Protein AF-A0A9W5U236-F1 (afdb_monomer)

Foldseek 3Di:
DDQPPPDDDDDDDDDPRPDDDLVVLVVVLVVLVVVLVVLLVVLVVLVVVLVVVLVVDDDPVNVVVNVVNVVVSVVSVVVSVVSVVVSVVVVVVSVVVVVVVVVVVVVVVVVD

Sequence (112 aa):
MIVASGGGGKGTAGTANIEYDSVKTMEGFSSVQEQVDKFADSTNNIASKFNRIFSELSGKSIDSYQEVANFYIDSAKLAEEYIRILVDIVQQADQEIADAEKKSRNMFDDMG

Radius of gyration: 24.06 Å; Cα contacts (8 Å, |Δi|>4): 40; chains: 1; bounding box: 53×31×67 Å

Organism: NCBI:txid1827502

Structure (mmCIF, N/CA/C/O backbone):
data_AF-A0A9W5U236-F1
#
_entry.id   AF-A0A9W5U236-F1
#
loop_
_atom_site.group_PDB
_atom_site.id
_atom_site.type_symbol
_atom_site.label_atom_id
_atom_site.label_alt_id
_atom_site.label_comp_id
_atom_site.label_asym_id
_atom_site.label_entity_id
_atom_site.label_seq_id
_atom_site.pdbx_PDB_ins_code
_atom_site.Cartn_x
_atom_site.Cartn_y
_atom_site.Cartn_z
_atom_site.occupancy
_atom_site.B_iso_or_equiv
_atom_site.auth_seq_id
_atom_site.auth_comp_id
_atom_site.auth_asym_id
_atom_site.auth_atom_id
_atom_site.pdbx_PDB_model_num
ATOM 1 N N . MET A 1 1 ? 21.290 8.107 -18.900 1.00 40.38 1 MET A N 1
ATOM 2 C CA . MET A 1 1 ? 20.661 9.322 -19.452 1.00 40.38 1 MET A CA 1
ATOM 3 C C . MET A 1 1 ? 19.957 8.916 -20.733 1.00 40.38 1 MET A C 1
ATOM 5 O O . MET A 1 1 ? 20.631 8.711 -21.736 1.00 40.38 1 MET A O 1
ATOM 9 N N . ILE A 1 2 ? 18.649 8.664 -20.671 1.00 38.09 2 ILE A N 1
ATOM 10 C CA . ILE A 1 2 ? 17.866 8.266 -21.846 1.00 38.09 2 ILE A CA 1
ATOM 11 C C . ILE A 1 2 ? 17.272 9.538 -22.448 1.00 38.09 2 ILE A C 1
ATOM 13 O O . ILE A 1 2 ? 16.419 10.180 -21.843 1.00 38.09 2 ILE A O 1
ATOM 17 N N . VAL A 1 3 ? 17.723 9.894 -23.650 1.00 35.59 3 VAL A N 1
ATOM 18 C CA . VAL A 1 3 ? 17.058 10.892 -24.492 1.00 35.59 3 VAL A CA 1
ATOM 19 C C . VAL A 1 3 ? 16.244 10.108 -25.512 1.00 35.59 3 VAL A C 1
ATOM 21 O O . VAL A 1 3 ? 16.778 9.658 -26.522 1.00 35.59 3 VAL A O 1
ATOM 24 N N . ALA A 1 4 ? 14.959 9.893 -25.238 1.00 41.88 4 ALA A N 1
ATOM 25 C CA . ALA A 1 4 ? 14.054 9.315 -26.222 1.00 41.88 4 ALA A CA 1
ATOM 26 C C . ALA A 1 4 ? 13.693 10.396 -27.255 1.00 41.88 4 ALA A C 1
ATOM 28 O O . ALA A 1 4 ? 12.664 11.062 -27.154 1.00 41.88 4 ALA A O 1
ATOM 29 N N . SER A 1 5 ? 14.561 10.615 -28.246 1.00 40.00 5 SER A N 1
ATOM 30 C CA . SER A 1 5 ? 14.219 11.419 -29.417 1.00 40.00 5 SER A CA 1
ATOM 31 C C . SER A 1 5 ? 13.351 10.577 -30.350 1.00 40.00 5 SER A C 1
ATOM 33 O O . SER A 1 5 ? 13.829 9.817 -31.190 1.00 40.00 5 SER A O 1
ATOM 35 N N . GLY A 1 6 ? 12.033 10.698 -30.183 1.00 39.31 6 GLY A N 1
ATOM 36 C CA . GLY A 1 6 ? 11.067 10.183 -31.145 1.00 39.31 6 GLY A CA 1
ATOM 37 C C . GLY A 1 6 ? 11.332 10.801 -32.518 1.00 39.31 6 GLY A C 1
ATOM 38 O O . GLY A 1 6 ? 11.045 11.974 -32.753 1.00 39.31 6 GLY A O 1
ATOM 39 N N . GLY A 1 7 ? 11.925 10.024 -33.420 1.00 42.19 7 GLY A N 1
ATOM 40 C CA . GLY A 1 7 ? 12.112 10.413 -34.809 1.00 42.19 7 GLY A CA 1
ATOM 41 C C . GLY A 1 7 ? 10.762 10.493 -35.515 1.00 42.19 7 GLY A C 1
ATOM 42 O O . GLY A 1 7 ? 10.114 9.474 -35.731 1.00 42.19 7 GLY A O 1
ATOM 43 N N . GLY A 1 8 ? 10.348 11.700 -35.901 1.00 35.78 8 GLY A N 1
ATOM 44 C CA . GLY A 1 8 ? 9.150 11.883 -36.713 1.00 35.78 8 GLY A CA 1
ATOM 45 C C . GLY A 1 8 ? 8.814 13.340 -37.011 1.00 35.78 8 GLY A C 1
ATOM 46 O O . GLY A 1 8 ? 8.043 13.955 -36.289 1.00 35.78 8 GLY A O 1
ATOM 47 N N . GLY A 1 9 ? 9.319 13.852 -38.137 1.00 33.00 9 GLY A N 1
ATOM 48 C CA . GLY A 1 9 ? 8.676 14.948 -38.871 1.00 33.00 9 GLY A CA 1
ATOM 49 C C . GLY A 1 9 ? 9.287 16.339 -38.698 1.00 33.00 9 GLY A C 1
ATOM 50 O O . GLY A 1 9 ? 9.296 16.924 -37.622 1.00 33.00 9 GLY A O 1
ATOM 51 N N . LYS A 1 10 ? 9.741 16.911 -39.820 1.00 44.25 10 LYS A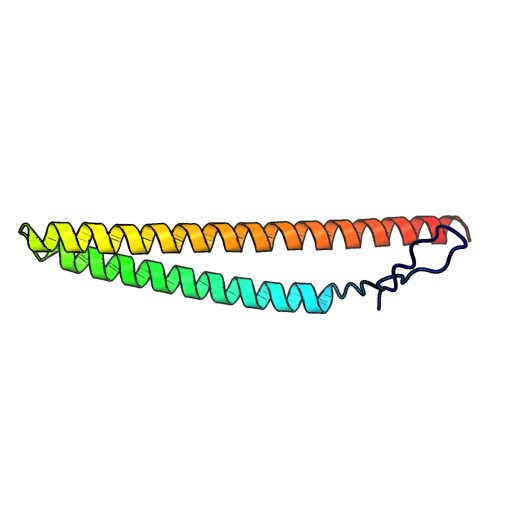 N 1
ATOM 52 C CA . LYS A 1 10 ? 10.025 18.345 -39.965 1.00 44.25 10 LYS A CA 1
ATOM 53 C C . LYS A 1 10 ? 8.784 19.158 -39.573 1.00 44.25 10 LYS A C 1
ATOM 55 O O . LYS A 1 10 ? 7.798 19.142 -40.301 1.00 44.25 10 LYS A O 1
ATOM 60 N N . GLY A 1 11 ? 8.863 19.915 -38.485 1.00 36.25 11 GLY A N 1
ATOM 61 C CA . GLY A 1 11 ? 7.834 20.884 -38.118 1.00 36.25 11 GLY A CA 1
ATOM 62 C C . GLY A 1 11 ? 7.996 21.339 -36.677 1.00 36.25 11 GLY A C 1
ATOM 63 O O . GLY A 1 11 ? 7.904 20.553 -35.750 1.00 36.25 11 GLY A O 1
ATOM 64 N N . THR A 1 12 ? 8.278 22.618 -36.497 1.00 47.75 12 THR A N 1
ATOM 65 C CA . THR A 1 12 ? 8.444 23.307 -35.216 1.00 47.75 12 THR A CA 1
ATOM 66 C C . THR A 1 12 ? 7.229 23.151 -34.289 1.00 47.75 12 THR A C 1
ATOM 68 O O . THR A 1 12 ? 6.205 23.777 -34.545 1.00 47.75 12 THR A O 1
ATOM 71 N N . ALA A 1 13 ? 7.352 22.391 -33.197 1.00 40.19 13 ALA A N 1
ATOM 72 C CA . ALA A 1 13 ? 6.595 22.553 -31.946 1.00 40.19 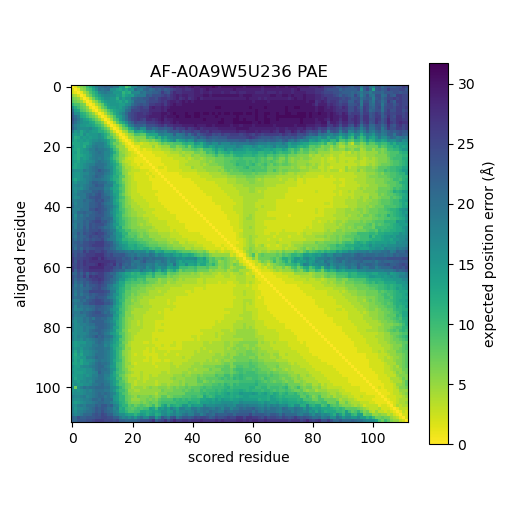13 ALA A CA 1
ATOM 73 C C . ALA A 1 13 ? 7.213 21.644 -30.867 1.00 40.19 13 ALA A C 1
ATOM 75 O O . ALA A 1 13 ? 7.573 20.509 -31.158 1.00 40.19 13 ALA A O 1
ATOM 76 N N . GLY A 1 14 ? 7.390 22.171 -29.653 1.00 42.25 14 GLY A N 1
ATOM 77 C CA . GLY A 1 14 ? 8.244 21.625 -28.593 1.00 42.25 14 GLY A CA 1
ATOM 78 C C . GLY A 1 14 ? 8.148 20.115 -28.359 1.00 42.25 14 GLY A C 1
ATOM 79 O O . GLY A 1 14 ? 7.144 19.609 -27.867 1.00 42.25 14 GLY A O 1
ATOM 80 N N . THR A 1 15 ? 9.247 19.415 -28.627 1.00 42.84 15 THR A N 1
ATOM 81 C CA . THR A 1 15 ? 9.509 18.085 -28.083 1.00 42.84 15 THR A CA 1
ATOM 82 C C . THR A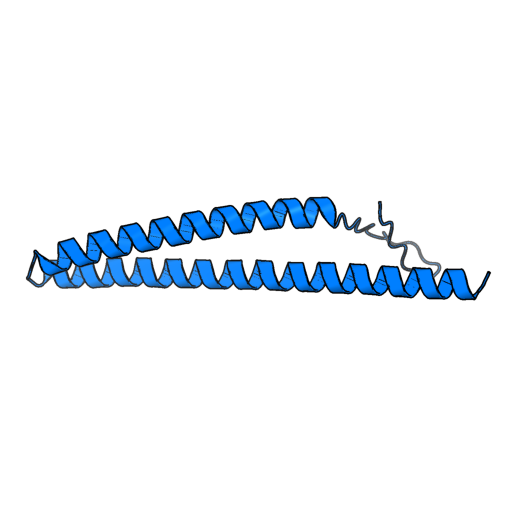 1 15 ? 9.727 18.234 -26.582 1.00 42.84 15 THR A C 1
ATOM 84 O O . THR A 1 15 ? 10.767 18.734 -26.148 1.00 42.84 15 THR A O 1
ATOM 87 N N . ALA A 1 16 ? 8.742 17.840 -25.775 1.00 42.31 16 ALA A N 1
ATOM 88 C CA . ALA A 1 16 ? 8.995 17.570 -24.370 1.00 42.31 16 ALA A CA 1
ATOM 89 C C . ALA A 1 16 ? 9.982 16.397 -24.319 1.00 42.31 16 ALA A C 1
ATOM 91 O O . ALA A 1 16 ? 9.609 15.259 -24.596 1.00 42.31 16 ALA A O 1
ATOM 92 N N . ASN A 1 17 ? 11.253 16.680 -24.035 1.00 47.19 17 ASN A N 1
ATOM 93 C CA . ASN A 1 17 ? 12.213 15.639 -23.693 1.00 47.19 17 ASN A CA 1
ATOM 94 C C . ASN A 1 17 ? 11.774 15.070 -22.341 1.00 47.19 17 ASN A C 1
ATOM 96 O O . ASN A 1 17 ? 12.094 15.631 -21.296 1.00 47.19 17 ASN A O 1
ATOM 100 N N . ILE A 1 18 ? 10.979 14.000 -22.367 1.00 52.91 18 ILE A N 1
ATOM 101 C CA . ILE A 1 18 ? 10.693 13.209 -21.174 1.00 52.91 18 ILE A CA 1
ATOM 102 C C . ILE A 1 18 ? 11.934 12.348 -20.947 1.00 52.91 18 ILE A C 1
ATOM 104 O O . ILE A 1 18 ? 12.138 11.333 -21.610 1.00 52.91 18 ILE A O 1
ATOM 108 N N . GLU A 1 19 ? 12.811 12.821 -20.068 1.00 64.25 19 GLU A N 1
ATOM 109 C CA . GLU A 1 19 ? 13.980 12.071 -19.625 1.00 64.25 19 GLU A CA 1
ATOM 110 C C . GLU A 1 19 ? 13.527 11.062 -18.566 1.00 64.25 19 GLU A C 1
ATOM 112 O O . GLU A 1 19 ? 13.202 11.434 -17.438 1.00 64.25 19 GLU A O 1
ATOM 117 N N . TYR A 1 20 ? 13.452 9.786 -18.949 1.00 71.06 20 TYR A N 1
ATOM 118 C CA . TYR A 1 20 ? 13.165 8.708 -18.009 1.00 71.06 20 TYR A CA 1
ATOM 119 C C . TYR A 1 20 ? 14.454 8.278 -17.306 1.00 71.06 20 TYR A C 1
ATOM 121 O O . TYR A 1 20 ? 15.417 7.843 -17.943 1.00 71.06 20 TYR A O 1
ATOM 129 N N . ASP A 1 21 ? 14.466 8.414 -15.981 1.00 82.19 21 ASP A N 1
ATOM 130 C CA . ASP A 1 21 ? 15.536 7.937 -15.109 1.00 82.19 21 ASP A CA 1
ATOM 131 C C . ASP A 1 21 ? 14.998 6.760 -14.290 1.00 82.19 21 ASP A C 1
ATOM 133 O O . ASP A 1 21 ? 14.398 6.944 -13.227 1.00 82.19 21 ASP A O 1
ATOM 137 N N . SER A 1 22 ? 15.170 5.552 -14.835 1.00 80.44 22 SER A N 1
ATOM 138 C CA . SER A 1 22 ? 14.748 4.286 -14.218 1.00 80.44 22 SER A CA 1
ATOM 139 C C . SER A 1 22 ? 15.272 4.159 -12.785 1.00 80.44 22 SER A C 1
ATOM 141 O O . SER A 1 22 ? 14.499 3.900 -11.868 1.00 80.44 22 SER A O 1
ATOM 143 N N . VAL A 1 23 ? 16.552 4.474 -12.543 1.00 83.94 23 VAL A N 1
ATOM 144 C CA . VAL A 1 23 ? 17.170 4.355 -11.212 1.00 83.94 23 VAL A CA 1
ATOM 145 C C . VAL A 1 23 ? 16.478 5.263 -10.201 1.00 83.94 23 VAL A C 1
ATOM 147 O O . VAL A 1 23 ? 16.016 4.785 -9.168 1.00 83.94 23 VAL A O 1
ATOM 150 N 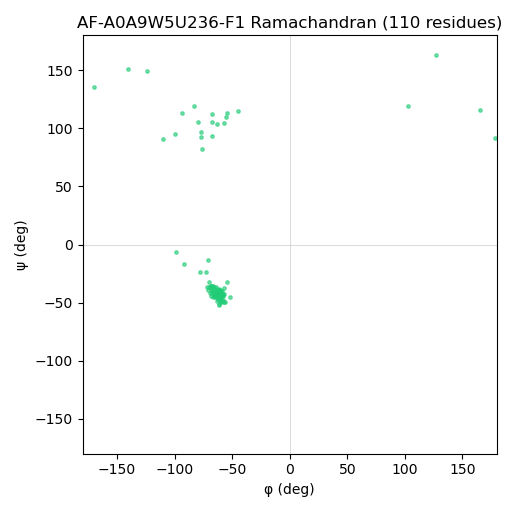N . LYS A 1 24 ? 16.332 6.558 -10.510 1.00 84.81 24 LYS A N 1
ATOM 151 C CA . LYS A 1 24 ? 15.642 7.491 -9.601 1.00 84.81 24 LYS A CA 1
ATOM 152 C C . LYS A 1 24 ? 14.170 7.145 -9.413 1.00 84.81 24 LYS A C 1
ATOM 154 O O . LYS A 1 24 ? 13.633 7.330 -8.323 1.00 84.81 24 LYS A O 1
ATOM 159 N N . THR A 1 25 ? 13.515 6.668 -10.470 1.00 84.44 25 THR A N 1
ATOM 160 C CA . THR A 1 25 ? 12.119 6.228 -10.403 1.00 84.44 25 THR A CA 1
ATOM 161 C C . THR A 1 25 ? 12.003 5.067 -9.420 1.00 84.44 25 THR A C 1
ATOM 163 O O . THR A 1 25 ? 11.240 5.149 -8.463 1.00 84.44 25 THR A O 1
ATOM 166 N N . MET A 1 26 ? 12.832 4.037 -9.576 1.00 87.31 26 MET A N 1
ATOM 167 C CA . MET A 1 26 ? 12.819 2.850 -8.725 1.00 87.31 26 MET A CA 1
ATOM 168 C C . MET A 1 26 ? 13.247 3.132 -7.277 1.00 87.31 26 MET A C 1
ATOM 170 O O . MET A 1 26 ? 12.656 2.575 -6.352 1.00 87.31 26 MET A O 1
ATOM 174 N N . GLU A 1 27 ? 14.193 4.045 -7.045 1.00 89.06 27 GLU A N 1
ATOM 175 C CA . GLU A 1 27 ? 14.526 4.538 -5.699 1.00 89.06 27 GLU A CA 1
ATOM 176 C C . GLU A 1 27 ? 13.327 5.232 -5.034 1.00 89.06 27 GLU A C 1
ATOM 178 O O . GLU A 1 27 ? 12.994 4.943 -3.880 1.00 89.06 27 GLU A O 1
ATOM 183 N N . GLY A 1 28 ? 12.638 6.109 -5.772 1.00 86.31 28 GLY A N 1
ATOM 184 C CA . GLY A 1 28 ? 11.422 6.769 -5.301 1.00 86.31 28 GLY A CA 1
ATOM 185 C C . GLY A 1 28 ? 10.317 5.770 -4.958 1.00 86.31 28 GLY A C 1
ATOM 186 O O . GLY A 1 28 ? 9.694 5.876 -3.901 1.00 86.31 28 GLY A O 1
ATOM 187 N N . PHE A 1 29 ? 10.116 4.758 -5.803 1.00 87.75 29 PHE A N 1
ATOM 188 C CA . PHE A 1 29 ? 9.113 3.716 -5.582 1.00 87.75 29 PHE A CA 1
ATOM 189 C C . PHE A 1 29 ? 9.440 2.797 -4.405 1.00 87.75 29 PHE A C 1
ATOM 191 O O . PHE A 1 29 ? 8.537 2.442 -3.651 1.00 87.75 29 PHE A O 1
ATOM 198 N N . SER A 1 30 ? 10.716 2.489 -4.177 1.00 88.94 30 SER A N 1
ATOM 199 C CA . SER A 1 30 ? 11.155 1.772 -2.975 1.00 88.94 30 SER A CA 1
ATOM 200 C C . SER A 1 30 ? 10.813 2.555 -1.700 1.00 88.94 30 SER A C 1
ATOM 202 O O . SER A 1 30 ? 10.268 2.000 -0.744 1.00 88.94 30 SER A O 1
ATOM 204 N N . SER A 1 31 ? 11.022 3.878 -1.709 1.00 91.44 31 SER A N 1
ATOM 205 C CA . SER A 1 31 ? 10.626 4.742 -0.590 1.00 91.44 31 SER A CA 1
ATOM 206 C C . SER A 1 31 ? 9.108 4.777 -0.373 1.00 91.44 31 SER A C 1
ATOM 208 O O . SER A 1 31 ? 8.647 4.769 0.770 1.00 91.44 31 SER A O 1
ATOM 210 N N . VAL A 1 32 ? 8.317 4.798 -1.452 1.00 90.44 32 VAL A N 1
ATOM 211 C CA . VAL A 1 32 ? 6.850 4.712 -1.370 1.00 90.44 32 VAL A CA 1
ATOM 212 C C . VAL A 1 32 ? 6.427 3.379 -0.759 1.00 90.44 32 VAL A C 1
ATOM 214 O O . VAL A 1 32 ? 5.603 3.374 0.151 1.00 90.44 32 VAL A O 1
ATOM 217 N N . GLN A 1 33 ? 7.019 2.269 -1.196 1.00 91.00 33 GLN A N 1
ATOM 218 C CA . GLN A 1 33 ? 6.716 0.941 -0.670 1.00 91.00 33 GLN A CA 1
ATOM 219 C C . GLN A 1 33 ? 7.001 0.848 0.835 1.00 91.00 33 GLN A C 1
ATOM 221 O O . GLN A 1 33 ? 6.136 0.419 1.596 1.00 91.00 33 GLN A O 1
ATOM 226 N N . GLU A 1 34 ? 8.148 1.360 1.292 1.00 93.75 34 GLU A N 1
ATOM 227 C CA . GLU A 1 34 ? 8.476 1.416 2.722 1.00 93.75 34 GLU A CA 1
ATOM 228 C C . GLU A 1 34 ? 7.446 2.237 3.523 1.00 93.75 34 GLU A C 1
ATOM 230 O O . GLU A 1 34 ? 7.068 1.873 4.640 1.00 93.75 34 GLU A O 1
ATOM 235 N N . GLN A 1 35 ? 6.975 3.359 2.971 1.00 93.50 35 GLN A N 1
ATOM 236 C CA . GLN A 1 35 ? 5.958 4.185 3.624 1.00 93.50 35 GLN A CA 1
ATOM 237 C C . GLN A 1 35 ? 4.584 3.509 3.660 1.00 93.50 35 GLN A C 1
ATOM 239 O O . GLN A 1 35 ? 3.882 3.635 4.664 1.00 93.50 35 GLN A O 1
ATOM 244 N N . VAL A 1 36 ? 4.214 2.774 2.609 1.00 93.31 36 VAL A N 1
ATOM 245 C CA . VAL A 1 36 ? 2.975 1.985 2.562 1.00 93.31 36 VAL A CA 1
ATOM 246 C C . VAL A 1 36 ? 3.001 0.877 3.602 1.00 93.31 36 VAL A C 1
ATOM 248 O O . VAL A 1 36 ? 2.022 0.712 4.324 1.00 93.31 36 VAL A O 1
ATOM 251 N N . ASP A 1 37 ? 4.121 0.171 3.746 1.00 93.88 37 ASP A N 1
ATOM 252 C CA . ASP A 1 37 ? 4.242 -0.894 4.742 1.00 93.88 37 ASP A CA 1
ATOM 253 C C . ASP A 1 37 ? 4.141 -0.330 6.172 1.00 93.88 37 ASP A C 1
ATOM 255 O O . ASP A 1 37 ? 3.374 -0.836 6.992 1.00 93.88 37 ASP A O 1
ATOM 259 N N . LYS A 1 38 ? 4.791 0.810 6.456 1.00 95.50 38 LYS A N 1
ATOM 260 C CA . LYS A 1 38 ? 4.626 1.523 7.741 1.00 95.50 38 LYS A CA 1
ATOM 261 C C . LYS A 1 38 ? 3.185 1.977 7.982 1.00 95.50 38 LYS A C 1
ATOM 263 O O . LYS A 1 38 ? 2.699 1.948 9.116 1.00 95.50 38 LYS A O 1
ATOM 268 N N . PHE A 1 39 ? 2.503 2.438 6.938 1.00 93.19 39 PHE A N 1
ATOM 269 C CA . PHE A 1 39 ? 1.109 2.858 7.013 1.00 93.19 39 PHE A CA 1
ATOM 270 C C . PHE A 1 39 ? 0.168 1.673 7.289 1.00 93.19 39 PHE A C 1
ATOM 272 O O . PHE A 1 39 ? -0.721 1.785 8.140 1.00 93.19 39 PHE A O 1
ATOM 279 N N . ALA A 1 40 ? 0.403 0.528 6.647 1.00 94.25 40 ALA A N 1
ATOM 280 C CA . ALA A 1 40 ? -0.327 -0.715 6.878 1.00 94.25 40 ALA A CA 1
ATOM 281 C C . ALA A 1 40 ? -0.149 -1.202 8.326 1.00 94.25 40 ALA A C 1
ATOM 283 O O . ALA A 1 40 ? -1.131 -1.469 9.026 1.00 94.25 40 ALA A O 1
ATOM 284 N N . ASP A 1 41 ? 1.088 -1.215 8.830 1.00 96.69 41 ASP A N 1
ATOM 285 C CA . ASP A 1 41 ? 1.399 -1.576 10.218 1.00 96.69 41 ASP A CA 1
ATOM 286 C C . ASP A 1 41 ? 0.700 -0.656 11.227 1.00 96.69 41 ASP A C 1
ATOM 288 O O . ASP A 1 41 ? 0.118 -1.114 12.217 1.00 96.69 41 ASP A O 1
ATOM 292 N N . SER A 1 42 ? 0.710 0.654 10.963 1.00 95.25 42 SER A N 1
ATOM 293 C CA . SER A 1 42 ? 0.005 1.642 11.782 1.00 95.25 42 SER A CA 1
ATOM 294 C C . SER A 1 42 ? -1.504 1.377 11.807 1.00 95.25 42 SER A C 1
ATOM 296 O O . SER A 1 42 ? -2.113 1.332 12.880 1.00 95.25 42 SER A O 1
ATOM 298 N N . THR A 1 43 ? -2.102 1.116 10.642 1.00 93.38 43 THR A N 1
ATOM 299 C CA . THR A 1 43 ? -3.532 0.803 10.501 1.00 93.38 43 THR A CA 1
ATOM 300 C C . THR A 1 43 ? -3.900 -0.475 11.258 1.00 93.38 43 THR A C 1
ATOM 302 O O . THR A 1 43 ? -4.881 -0.492 12.005 1.00 93.38 43 THR A O 1
ATOM 305 N N . ASN A 1 44 ? -3.077 -1.522 11.161 1.00 93.69 44 ASN A N 1
ATOM 306 C CA . ASN A 1 44 ? -3.270 -2.781 11.885 1.00 93.69 44 ASN A CA 1
ATOM 307 C C . ASN A 1 44 ? -3.164 -2.608 13.409 1.00 93.69 44 ASN A C 1
ATOM 309 O O . ASN A 1 44 ? -3.938 -3.203 14.170 1.00 93.69 44 ASN A O 1
ATOM 313 N N . ASN A 1 45 ? -2.244 -1.762 13.877 1.00 95.44 45 ASN A N 1
ATOM 314 C CA . ASN A 1 45 ? -2.112 -1.425 15.295 1.00 95.44 45 ASN A CA 1
ATOM 315 C C . ASN A 1 45 ? -3.347 -0.662 15.806 1.00 95.44 45 ASN A C 1
ATOM 317 O O . ASN A 1 45 ? -3.897 -0.994 16.859 1.00 95.44 45 ASN A O 1
ATOM 321 N N . ILE A 1 46 ? -3.829 0.320 15.038 1.00 91.62 46 ILE A N 1
ATOM 322 C CA . ILE A 1 46 ? -5.058 1.064 15.345 1.00 91.62 46 ILE A CA 1
ATOM 323 C C . ILE A 1 46 ? -6.259 0.113 15.417 1.00 91.62 46 ILE A C 1
ATOM 325 O O . ILE A 1 46 ? -6.984 0.128 16.413 1.00 91.62 46 ILE A O 1
ATOM 329 N N . ALA A 1 47 ? -6.426 -0.765 14.425 1.00 92.56 47 ALA A N 1
ATOM 330 C CA . ALA A 1 47 ? -7.496 -1.759 14.402 1.00 92.56 47 ALA A CA 1
ATOM 331 C C . ALA A 1 47 ? -7.458 -2.678 15.631 1.00 92.56 47 ALA A C 1
ATOM 333 O O . ALA A 1 47 ? -8.478 -2.901 16.282 1.00 92.56 47 ALA A O 1
ATOM 334 N N . SER A 1 48 ? -6.269 -3.153 16.008 1.00 93.06 48 SER A N 1
ATOM 335 C CA . SER A 1 48 ? -6.085 -4.011 17.185 1.00 93.06 48 SER A CA 1
ATOM 336 C C . SER A 1 48 ? -6.487 -3.311 18.487 1.00 93.06 48 SER A C 1
ATOM 338 O O . SER A 1 48 ? -7.126 -3.916 19.349 1.00 93.06 48 SER A O 1
ATOM 340 N N . LYS A 1 49 ? -6.155 -2.022 18.632 1.00 91.56 49 LYS A N 1
ATOM 341 C CA . LYS A 1 49 ? -6.548 -1.215 19.797 1.00 91.56 49 LYS A CA 1
ATOM 342 C C . LYS A 1 49 ? -8.055 -0.999 19.857 1.00 91.56 49 LYS A C 1
ATOM 344 O O . LYS A 1 49 ? -8.641 -1.172 20.922 1.00 91.56 49 LYS A O 1
ATOM 349 N N . PHE A 1 50 ? -8.682 -0.665 18.732 1.00 89.69 50 PHE A N 1
ATOM 350 C CA . PHE A 1 50 ? -10.131 -0.491 18.669 1.00 89.69 50 PHE A CA 1
ATOM 351 C C . PHE A 1 50 ? -10.879 -1.789 18.967 1.00 89.69 50 PHE A C 1
ATOM 353 O O . PHE A 1 50 ? -11.776 -1.779 19.802 1.00 89.69 50 PHE A O 1
ATOM 360 N N . ASN A 1 51 ? -10.446 -2.919 18.405 1.00 87.50 51 ASN A N 1
ATOM 361 C CA . ASN A 1 51 ? -11.032 -4.229 18.703 1.00 87.50 51 ASN A CA 1
ATOM 362 C C . ASN A 1 51 ? -10.994 -4.563 20.199 1.00 87.50 51 ASN A C 1
ATOM 364 O O . ASN A 1 51 ? -11.948 -5.126 20.730 1.00 87.50 51 ASN A O 1
ATOM 368 N N . ARG A 1 52 ? -9.914 -4.186 20.893 1.00 88.38 52 ARG A N 1
ATOM 369 C CA . ARG A 1 52 ? -9.822 -4.336 22.348 1.00 88.38 52 ARG A CA 1
ATOM 370 C C . ARG A 1 52 ? -10.773 -3.399 23.096 1.00 88.38 52 ARG A C 1
ATOM 372 O O . ARG A 1 52 ? -11.434 -3.825 24.030 1.00 88.38 52 ARG A O 1
ATOM 379 N N . ILE A 1 53 ? -10.860 -2.134 22.693 1.00 86.75 53 ILE A N 1
ATOM 380 C CA . ILE A 1 53 ? -11.780 -1.169 23.317 1.00 86.75 53 ILE A CA 1
ATOM 381 C C . ILE A 1 53 ? -13.235 -1.634 23.158 1.00 86.75 53 ILE A C 1
ATOM 383 O O . ILE A 1 53 ? -14.008 -1.580 24.112 1.00 86.75 53 ILE A O 1
ATOM 387 N N . PHE A 1 54 ? -13.603 -2.128 21.975 1.00 85.50 54 PHE A N 1
ATOM 388 C CA . PHE A 1 54 ? -14.959 -2.601 21.691 1.00 85.50 54 PHE A CA 1
ATOM 389 C C . PHE A 1 54 ? -15.292 -3.935 22.361 1.00 85.50 54 PHE A C 1
ATOM 391 O O . PHE A 1 54 ? -16.461 -4.197 22.614 1.00 85.50 54 PHE A O 1
ATOM 398 N N . SER A 1 55 ? -14.301 -4.766 22.700 1.00 84.75 55 SER A N 1
ATOM 399 C CA . SER A 1 55 ? -14.554 -5.979 23.487 1.00 84.75 55 SER A CA 1
ATOM 400 C C . SER A 1 55 ? -14.749 -5.699 24.982 1.00 84.75 55 SER A C 1
ATOM 402 O O . SER A 1 55 ? -15.386 -6.494 25.672 1.00 84.75 55 SER A O 1
ATOM 404 N N . GLU A 1 56 ? -14.224 -4.578 25.485 1.00 83.75 56 GLU A N 1
ATOM 405 C CA . GLU A 1 56 ? -14.297 -4.182 26.898 1.00 83.75 56 GLU A CA 1
ATOM 406 C C . GLU A 1 56 ? -15.519 -3.291 27.220 1.00 83.75 56 GLU A C 1
ATOM 408 O O . GLU A 1 56 ? -15.891 -3.159 28.388 1.00 83.75 56 GLU A O 1
ATOM 413 N N . LEU A 1 57 ? -16.169 -2.690 26.216 1.00 80.25 57 LEU A N 1
ATOM 414 C CA . LEU A 1 57 ? -17.256 -1.718 26.394 1.00 80.25 57 LEU A CA 1
ATOM 415 C C . LEU A 1 57 ? -18.541 -2.146 25.666 1.00 80.25 57 LEU A C 1
ATOM 417 O O . LEU A 1 57 ? -18.495 -2.782 24.622 1.00 80.25 57 LEU A O 1
ATOM 421 N N . SER A 1 58 ? -19.712 -1.772 26.196 1.00 73.06 58 SER A N 1
ATOM 422 C CA . SER A 1 58 ? -21.013 -2.039 25.555 1.00 73.06 58 SER A CA 1
ATOM 423 C C . SER A 1 58 ? -21.983 -0.858 25.686 1.00 73.06 58 SER A C 1
ATOM 425 O O . SER A 1 58 ? -21.909 -0.082 26.640 1.00 73.06 58 SER A O 1
ATOM 427 N N . GLY A 1 59 ? -22.895 -0.715 24.716 1.00 73.00 59 GLY A N 1
ATOM 428 C CA . GLY A 1 59 ? -23.955 0.302 24.690 1.00 73.00 59 GLY A CA 1
ATOM 429 C C . GLY A 1 59 ? -23.986 1.129 23.397 1.00 73.00 59 GLY A C 1
ATOM 430 O O . GLY A 1 59 ? -23.002 1.196 22.673 1.00 73.00 59 GLY A O 1
ATOM 431 N N . LYS A 1 60 ? -25.102 1.825 23.131 1.00 67.94 60 LYS A N 1
ATOM 432 C CA . LYS A 1 60 ? -25.352 2.538 21.854 1.00 67.94 60 LYS A CA 1
ATOM 433 C C . LYS A 1 60 ? -24.271 3.545 21.438 1.00 67.94 60 LYS A C 1
ATOM 435 O O . LYS A 1 60 ? -24.065 3.768 20.251 1.00 67.94 60 LYS A O 1
ATOM 440 N N . SER A 1 61 ? -23.603 4.190 22.395 1.00 72.62 61 SER A N 1
ATOM 441 C CA . SER A 1 61 ? -22.495 5.103 22.084 1.00 72.62 61 SER A CA 1
ATOM 442 C C . SER A 1 61 ? -21.280 4.351 21.538 1.00 72.62 61 SER A C 1
ATOM 444 O O . SER A 1 61 ? -20.619 4.858 20.641 1.00 72.62 61 SER A O 1
ATOM 446 N N . ILE A 1 62 ? -21.019 3.137 22.032 1.00 85.38 62 ILE A N 1
ATOM 447 C CA . ILE A 1 62 ? -19.931 2.273 21.558 1.00 85.38 62 ILE A CA 1
ATOM 448 C C . ILE A 1 62 ? -20.194 1.802 20.128 1.00 85.38 62 ILE A C 1
ATOM 450 O O . ILE A 1 62 ? -19.269 1.840 19.323 1.00 85.38 62 ILE A O 1
ATOM 454 N N . ASP A 1 63 ? -21.445 1.484 19.781 1.00 83.38 63 ASP A N 1
ATOM 455 C CA . ASP A 1 63 ? -21.814 1.066 18.420 1.00 83.38 63 ASP A CA 1
ATOM 456 C C . ASP A 1 63 ? -21.453 2.138 17.373 1.00 83.38 63 ASP A C 1
ATOM 458 O O . ASP A 1 63 ? -20.867 1.834 16.336 1.00 83.38 63 ASP A O 1
ATOM 462 N N . SER A 1 64 ? -21.730 3.415 17.668 1.00 84.06 64 SER A N 1
ATOM 463 C CA . SER A 1 64 ? -21.391 4.526 16.767 1.00 84.06 64 SER A CA 1
ATOM 464 C C . SER A 1 64 ? -19.878 4.758 16.660 1.00 84.06 64 SER A C 1
ATOM 466 O O . SER A 1 64 ? -19.375 5.033 15.570 1.00 84.06 64 SER A O 1
ATOM 468 N N . TYR A 1 65 ? -19.121 4.599 17.753 1.00 86.81 65 TYR A N 1
ATOM 469 C CA . TYR A 1 65 ? -17.656 4.649 17.688 1.00 86.81 65 TYR A CA 1
ATOM 470 C C . TYR A 1 65 ? -17.074 3.485 16.883 1.00 86.81 65 TYR A C 1
ATOM 472 O O . TYR A 1 65 ? -16.100 3.678 16.156 1.00 86.81 65 TYR A O 1
ATOM 480 N N . GLN A 1 66 ? -17.673 2.299 16.987 1.00 89.06 66 GLN A N 1
ATOM 481 C CA . GLN A 1 66 ? -17.273 1.125 16.223 1.00 89.06 66 GLN A CA 1
ATOM 482 C C . GLN A 1 66 ? -17.509 1.311 14.728 1.00 89.06 66 GLN A C 1
ATOM 484 O O . GLN A 1 66 ? -16.627 0.989 13.935 1.00 89.06 66 GLN A O 1
ATOM 489 N N . GLU A 1 67 ? -18.640 1.893 14.336 1.00 90.56 67 GLU A N 1
ATOM 490 C CA . GLU A 1 67 ? -18.913 2.225 12.937 1.00 90.56 67 GLU A CA 1
ATOM 491 C C . GLU A 1 67 ? -17.867 3.194 12.366 1.00 90.56 67 GLU A C 1
ATOM 493 O O . GLU A 1 67 ? -17.279 2.924 11.319 1.00 90.56 67 GLU A O 1
ATOM 498 N N . VAL A 1 68 ? -17.560 4.279 13.087 1.00 91.31 68 VAL A N 1
ATOM 499 C CA . VAL A 1 68 ? -16.552 5.264 12.657 1.00 91.31 68 VAL A CA 1
ATOM 500 C C . VAL A 1 68 ? -15.151 4.649 12.589 1.00 91.31 68 VAL A C 1
ATOM 502 O O . VAL A 1 68 ? -14.409 4.908 11.639 1.00 91.31 68 VAL A O 1
ATOM 505 N N . ALA A 1 69 ? -14.776 3.826 13.571 1.00 91.62 69 ALA A N 1
ATOM 506 C CA . ALA A 1 69 ? -13.477 3.160 13.585 1.00 91.62 69 ALA A CA 1
ATOM 507 C C . ALA A 1 69 ? -13.336 2.165 12.425 1.00 91.62 69 ALA A C 1
ATOM 509 O O . ALA A 1 69 ? -12.310 2.170 11.746 1.00 91.62 69 ALA A O 1
ATOM 510 N N . ASN A 1 70 ? -14.370 1.364 12.157 1.00 92.75 70 ASN A N 1
ATOM 511 C CA . ASN A 1 70 ? -14.382 0.435 11.029 1.00 92.75 70 ASN A CA 1
ATOM 512 C C . ASN A 1 70 ? -14.292 1.182 9.698 1.00 92.75 70 ASN A C 1
ATOM 514 O O . ASN A 1 70 ? -13.448 0.845 8.876 1.00 92.75 70 ASN A O 1
ATOM 518 N N . PHE A 1 71 ? -15.065 2.258 9.525 1.00 95.50 71 PHE A N 1
ATOM 519 C CA . PHE A 1 71 ? -14.992 3.093 8.327 1.00 95.50 71 PHE A CA 1
ATOM 520 C C . PHE A 1 71 ? -13.582 3.656 8.090 1.00 95.50 71 PHE A C 1
ATOM 522 O O . PHE A 1 71 ? -13.088 3.643 6.960 1.00 95.50 71 PHE A O 1
ATOM 529 N N . TYR A 1 72 ? -12.912 4.125 9.148 1.00 93.12 72 TYR A N 1
ATOM 530 C CA . TYR A 1 72 ? -11.528 4.593 9.061 1.00 93.12 72 TYR A CA 1
ATOM 531 C C . TYR A 1 72 ? -10.567 3.472 8.641 1.00 93.12 72 TYR A C 1
ATOM 533 O O . TYR A 1 72 ? -9.755 3.675 7.740 1.00 93.12 72 TYR A O 1
ATOM 541 N N . ILE A 1 73 ? -10.668 2.292 9.262 1.00 95.00 73 ILE A N 1
ATOM 542 C CA . ILE A 1 73 ? -9.809 1.136 8.963 1.00 95.00 73 ILE A CA 1
ATOM 543 C C . ILE A 1 73 ? -10.012 0.669 7.519 1.00 95.00 73 ILE A C 1
ATOM 545 O O . ILE A 1 73 ? -9.034 0.425 6.814 1.00 95.00 73 ILE A O 1
ATOM 549 N N . ASP A 1 74 ? -11.258 0.576 7.064 1.00 96.38 74 ASP A N 1
ATOM 550 C CA . ASP A 1 74 ? -11.586 0.138 5.708 1.00 96.38 74 ASP A CA 1
ATOM 551 C C . ASP A 1 74 ? -11.107 1.156 4.666 1.00 96.38 74 ASP A C 1
ATOM 553 O O . ASP A 1 74 ? -10.508 0.781 3.659 1.00 96.38 74 ASP A O 1
ATOM 557 N N . SER A 1 75 ? -11.273 2.453 4.942 1.00 96.62 75 SER A N 1
ATOM 558 C CA . SER A 1 75 ? -10.753 3.523 4.079 1.00 96.62 75 SER A CA 1
ATOM 559 C C . SER A 1 75 ? -9.224 3.515 4.007 1.00 96.62 75 SER A C 1
ATOM 561 O O . SER A 1 75 ? -8.653 3.732 2.939 1.00 96.62 75 SER A O 1
ATOM 563 N N . ALA A 1 76 ? -8.550 3.247 5.129 1.00 94.88 76 ALA A N 1
ATOM 564 C CA . ALA A 1 76 ? -7.097 3.126 5.171 1.00 94.88 76 ALA A CA 1
ATOM 565 C C . ALA A 1 76 ? -6.611 1.921 4.349 1.00 94.88 76 ALA A C 1
ATOM 567 O O . ALA A 1 76 ? -5.705 2.070 3.534 1.00 94.88 76 ALA A O 1
ATOM 568 N N . LYS A 1 77 ? -7.255 0.757 4.479 1.00 94.56 77 LYS A N 1
ATOM 569 C CA . LYS A 1 77 ? -6.940 -0.427 3.661 1.00 94.56 77 LYS A CA 1
ATOM 570 C C . LYS A 1 77 ? -7.158 -0.186 2.169 1.00 94.56 77 LYS A C 1
ATOM 572 O O . LYS A 1 77 ? -6.341 -0.607 1.359 1.00 94.56 77 LYS A O 1
ATOM 577 N N . LEU A 1 78 ? -8.221 0.529 1.803 1.00 96.31 78 LEU A N 1
ATOM 578 C CA . LEU A 1 78 ? -8.470 0.892 0.410 1.00 96.31 78 LEU A CA 1
ATOM 579 C C . LEU A 1 78 ? -7.366 1.810 -0.141 1.00 96.31 78 LEU A C 1
ATOM 581 O O . LEU A 1 78 ? -6.904 1.627 -1.265 1.00 96.31 78 LEU A O 1
ATOM 585 N N . ALA A 1 79 ? -6.909 2.783 0.652 1.00 94.06 79 ALA A N 1
ATOM 586 C CA . ALA A 1 79 ? -5.778 3.626 0.273 1.00 94.06 79 ALA A CA 1
ATOM 587 C C . ALA A 1 79 ? -4.485 2.808 0.108 1.00 94.06 79 ALA A C 1
ATOM 589 O O . ALA A 1 79 ? -3.757 3.019 -0.860 1.00 94.06 79 ALA A O 1
ATOM 590 N N . GLU A 1 80 ? -4.221 1.857 1.010 1.00 94.50 80 GLU A N 1
ATOM 591 C CA . GLU A 1 80 ? -3.095 0.924 0.894 1.00 94.50 80 GLU A CA 1
ATOM 592 C C . GLU A 1 80 ? -3.144 0.153 -0.435 1.00 94.50 80 GLU A C 1
ATOM 594 O O . GLU A 1 80 ? -2.156 0.133 -1.169 1.00 94.50 80 GLU A O 1
ATOM 599 N N . GLU A 1 81 ? -4.299 -0.423 -0.778 1.00 94.81 81 GLU A N 1
ATOM 600 C CA . GLU A 1 81 ? -4.504 -1.185 -2.014 1.00 94.81 81 GLU A CA 1
ATOM 601 C C . GLU A 1 81 ? -4.200 -0.346 -3.263 1.00 94.81 81 GLU A C 1
ATOM 603 O O . GLU A 1 81 ? -3.434 -0.775 -4.126 1.00 94.81 81 GLU A O 1
ATOM 608 N N . TYR A 1 82 ? -4.721 0.883 -3.338 1.00 94.56 82 TYR A N 1
ATOM 609 C CA . TYR A 1 82 ? -4.452 1.769 -4.473 1.00 94.56 82 TYR A CA 1
ATOM 610 C C . TYR A 1 82 ? -2.972 2.115 -4.627 1.00 94.56 82 TYR A C 1
ATOM 612 O O . TYR A 1 82 ? -2.478 2.191 -5.755 1.00 94.56 82 TYR A O 1
ATOM 620 N N . ILE A 1 83 ? -2.251 2.324 -3.522 1.00 92.50 83 ILE A N 1
ATOM 621 C CA . ILE A 1 83 ? -0.822 2.633 -3.606 1.00 92.50 83 ILE A CA 1
ATOM 622 C C . ILE A 1 83 ? -0.037 1.389 -4.035 1.00 92.50 83 ILE A C 1
ATOM 624 O O . ILE A 1 83 ? 0.863 1.511 -4.863 1.00 92.50 83 ILE A O 1
ATOM 628 N N . ARG A 1 84 ? -0.396 0.191 -3.552 1.00 91.75 84 ARG A N 1
ATOM 629 C CA . ARG A 1 84 ? 0.229 -1.062 -4.011 1.00 91.75 84 ARG A CA 1
ATOM 630 C C . ARG A 1 84 ? 0.023 -1.277 -5.514 1.00 91.75 84 ARG A C 1
ATOM 632 O O . ARG A 1 84 ? 0.992 -1.533 -6.218 1.00 91.75 84 ARG A O 1
ATOM 639 N N . ILE A 1 85 ? -1.189 -1.046 -6.022 1.00 94.62 85 ILE A N 1
ATOM 640 C CA . ILE A 1 85 ? -1.478 -1.105 -7.466 1.00 94.62 85 ILE A CA 1
ATOM 641 C C . ILE A 1 85 ? -0.602 -0.118 -8.250 1.00 94.62 85 ILE A C 1
ATOM 643 O O . ILE A 1 85 ? -0.075 -0.459 -9.307 1.00 94.62 85 ILE A O 1
ATOM 647 N N . LEU A 1 86 ? -0.424 1.107 -7.747 1.00 90.38 86 LEU A N 1
ATOM 648 C CA . LEU A 1 86 ? 0.439 2.096 -8.393 1.00 90.38 86 LEU A CA 1
ATOM 649 C C . LEU A 1 86 ? 1.903 1.629 -8.451 1.00 90.38 86 LEU A C 1
ATOM 651 O O . LEU A 1 86 ? 2.548 1.798 -9.485 1.00 90.38 86 LEU A O 1
ATOM 655 N N . VAL A 1 87 ? 2.417 1.050 -7.361 1.00 89.75 87 VAL A N 1
ATOM 656 C CA . VAL A 1 87 ? 3.774 0.480 -7.310 1.00 89.75 87 VAL A CA 1
ATOM 657 C C . VAL A 1 87 ? 3.929 -0.623 -8.359 1.00 89.75 87 VAL A C 1
ATOM 659 O O . VAL A 1 87 ? 4.884 -0.584 -9.136 1.00 89.75 87 VAL A O 1
ATOM 662 N N . ASP A 1 88 ? 2.965 -1.540 -8.444 1.00 91.06 88 ASP A N 1
ATOM 663 C CA . ASP A 1 88 ? 2.987 -2.647 -9.404 1.00 91.06 88 ASP A CA 1
ATOM 664 C C . ASP A 1 88 ? 2.981 -2.151 -10.858 1.00 91.06 88 ASP A C 1
A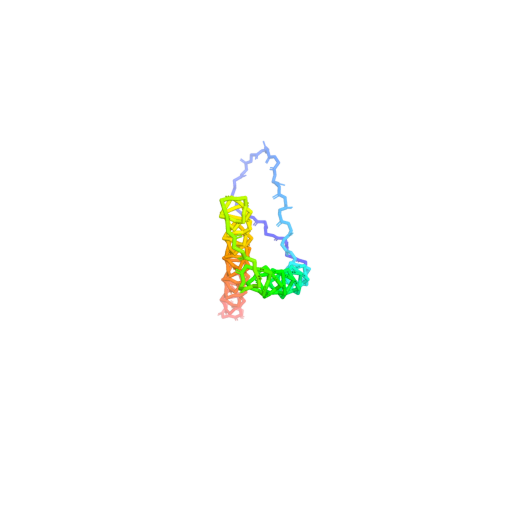TOM 666 O O . ASP A 1 88 ? 3.746 -2.643 -11.690 1.00 91.06 88 ASP A O 1
ATOM 670 N N . ILE A 1 89 ? 2.156 -1.145 -11.174 1.00 91.56 89 ILE A N 1
ATOM 671 C CA . ILE A 1 89 ? 2.084 -0.556 -12.522 1.00 91.56 89 ILE A CA 1
ATOM 672 C C . ILE A 1 89 ? 3.428 0.055 -12.922 1.00 91.56 89 ILE A C 1
ATOM 674 O O . ILE A 1 89 ? 3.868 -0.120 -14.060 1.00 91.56 89 ILE A O 1
ATOM 678 N N . VAL A 1 90 ? 4.100 0.766 -12.013 1.00 88.81 90 VAL A N 1
ATOM 679 C CA . VAL A 1 90 ? 5.387 1.386 -12.350 1.00 88.81 90 VAL A CA 1
ATOM 680 C C . VAL A 1 90 ? 6.501 0.358 -12.485 1.00 88.81 90 VAL A C 1
ATOM 682 O O . VAL A 1 90 ? 7.317 0.488 -13.394 1.00 88.81 90 VAL A O 1
ATOM 685 N N . GLN A 1 91 ? 6.506 -0.691 -11.664 1.00 89.25 91 GLN A N 1
ATOM 686 C CA . GLN A 1 91 ? 7.445 -1.802 -11.828 1.00 89.25 91 GLN A CA 1
ATOM 687 C C . GLN A 1 91 ? 7.283 -2.4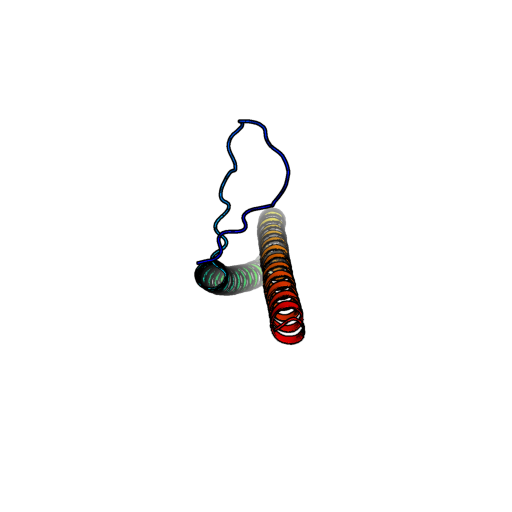92 -13.187 1.00 89.25 91 GLN A C 1
ATOM 689 O O . GLN A 1 91 ? 8.274 -2.792 -13.851 1.00 89.25 91 GLN A O 1
ATOM 694 N N . GLN A 1 92 ? 6.042 -2.706 -13.632 1.00 91.50 92 GLN A N 1
ATOM 695 C CA . GLN A 1 92 ? 5.771 -3.269 -14.957 1.00 91.50 92 GLN A CA 1
ATOM 696 C C . GLN A 1 92 ? 6.253 -2.339 -16.075 1.00 91.50 92 GLN A C 1
ATOM 698 O O . GLN A 1 92 ? 6.915 -2.798 -17.003 1.00 91.50 92 GLN A O 1
ATOM 703 N N . ALA A 1 93 ? 5.981 -1.037 -15.969 1.00 87.38 93 ALA A N 1
ATOM 704 C CA . ALA A 1 93 ? 6.430 -0.062 -16.958 1.00 87.38 93 ALA A CA 1
ATOM 705 C C . ALA A 1 93 ? 7.966 0.014 -17.055 1.00 87.38 93 ALA A C 1
ATOM 707 O O . ALA A 1 93 ? 8.504 0.045 -18.161 1.00 87.38 93 ALA A O 1
ATOM 708 N N . ASP A 1 94 ? 8.676 0.011 -15.922 1.00 87.38 94 ASP A N 1
ATOM 709 C CA . ASP A 1 94 ? 10.146 -0.004 -15.890 1.00 87.38 94 ASP A CA 1
ATOM 710 C C . ASP A 1 94 ? 10.706 -1.262 -16.574 1.00 87.38 94 ASP A C 1
ATOM 712 O O . ASP A 1 94 ? 11.598 -1.173 -17.421 1.00 87.38 94 ASP A O 1
ATOM 716 N N . GLN A 1 95 ? 10.109 -2.425 -16.294 1.00 88.00 95 GLN A N 1
ATOM 717 C CA . GLN A 1 95 ? 10.494 -3.691 -16.915 1.00 88.00 95 GLN A CA 1
ATOM 718 C C . GLN A 1 95 ? 10.269 -3.685 -18.437 1.00 88.00 95 GLN A C 1
ATOM 720 O O . GLN A 1 95 ? 11.155 -4.096 -19.189 1.00 88.00 95 GLN A O 1
ATOM 725 N N . GLU A 1 96 ? 9.124 -3.186 -18.911 1.00 87.75 96 GLU A N 1
ATOM 726 C CA . GLU A 1 96 ? 8.839 -3.070 -20.348 1.00 87.75 96 GLU A CA 1
ATOM 727 C C . GLU A 1 96 ? 9.832 -2.142 -21.062 1.00 87.75 96 GLU A C 1
ATOM 729 O O . GLU A 1 96 ? 10.290 -2.451 -22.168 1.00 87.75 96 GLU A O 1
ATOM 734 N N . ILE A 1 97 ? 10.209 -1.028 -20.424 1.00 85.75 97 ILE A N 1
ATOM 735 C CA . ILE A 1 97 ? 11.227 -0.109 -20.944 1.00 85.75 97 ILE A CA 1
ATOM 736 C C . ILE A 1 97 ? 12.583 -0.820 -21.027 1.00 85.75 97 ILE A C 1
ATOM 738 O O . ILE A 1 97 ? 13.221 -0.797 -22.083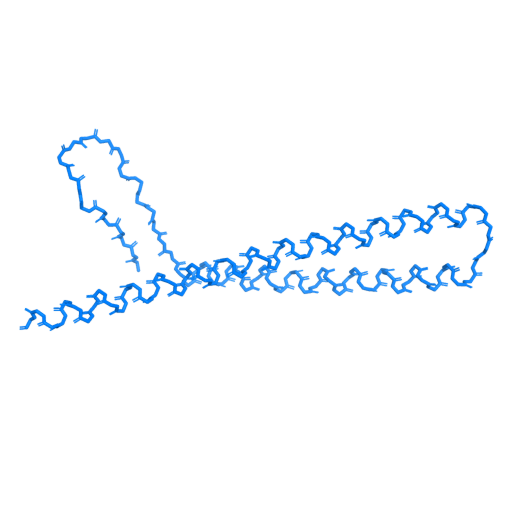 1.00 85.75 97 ILE A O 1
ATOM 742 N N . ALA A 1 98 ? 13.006 -1.500 -19.959 1.00 85.00 98 ALA A N 1
ATOM 743 C CA . ALA A 1 98 ? 14.273 -2.227 -19.922 1.00 85.00 98 ALA A CA 1
ATOM 744 C C . ALA A 1 98 ? 14.352 -3.326 -21.000 1.00 85.00 98 ALA A C 1
ATOM 746 O O . ALA A 1 98 ? 15.376 -3.477 -21.681 1.00 85.00 98 ALA A O 1
ATOM 747 N N . ASP A 1 99 ? 13.261 -4.064 -21.212 1.00 86.38 99 ASP A N 1
ATOM 748 C CA . ASP A 1 99 ? 13.175 -5.100 -22.242 1.00 86.38 99 ASP A CA 1
ATOM 749 C C . ASP A 1 99 ? 13.211 -4.509 -23.659 1.00 86.38 99 ASP A C 1
ATOM 751 O O . ASP A 1 99 ? 13.905 -5.038 -24.540 1.00 86.38 99 ASP A O 1
ATOM 755 N N . ALA A 1 100 ? 12.536 -3.378 -23.887 1.00 82.00 100 ALA A N 1
ATOM 756 C CA . ALA A 1 100 ? 12.594 -2.656 -25.155 1.00 82.00 100 ALA A CA 1
ATOM 757 C C . ALA A 1 100 ? 14.018 -2.163 -25.470 1.00 82.00 100 ALA A C 1
ATOM 759 O O . ALA A 1 100 ? 14.489 -2.311 -26.603 1.00 82.00 100 ALA A O 1
ATOM 760 N N . GLU A 1 101 ? 14.745 -1.646 -24.475 1.00 81.12 101 GLU A N 1
ATOM 761 C CA . GLU A 1 101 ? 16.141 -1.232 -24.638 1.00 81.12 101 GLU A CA 1
ATOM 762 C C . GLU A 1 101 ? 17.070 -2.398 -24.961 1.00 81.12 101 GLU A C 1
ATOM 764 O O . GLU A 1 101 ? 17.964 -2.279 -25.803 1.00 81.12 101 GLU A O 1
ATOM 769 N N . LYS A 1 102 ? 16.893 -3.534 -24.281 1.00 83.25 102 LYS A N 1
ATOM 770 C CA . LYS A 1 102 ? 17.675 -4.743 -24.544 1.00 83.25 102 LYS A CA 1
ATOM 771 C C . LYS A 1 102 ? 17.438 -5.239 -25.968 1.00 83.25 102 LYS A C 1
ATOM 773 O O . LYS A 1 102 ? 18.392 -5.544 -26.679 1.00 83.25 102 LYS 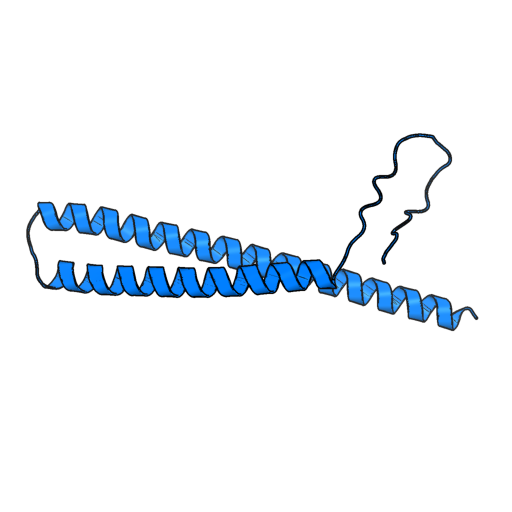A O 1
ATOM 778 N N . LYS A 1 103 ? 16.177 -5.263 -26.408 1.00 83.88 103 LYS A N 1
ATOM 779 C CA . LYS A 1 103 ? 15.816 -5.639 -27.779 1.00 83.88 103 LYS A CA 1
ATOM 780 C C . LYS A 1 103 ? 16.415 -4.680 -28.810 1.00 83.88 103 LYS A C 1
ATOM 782 O O . LYS A 1 103 ? 16.944 -5.142 -29.815 1.00 83.88 103 LYS A O 1
ATOM 787 N N . SER A 1 104 ? 16.350 -3.372 -28.556 1.00 80.06 104 SER A N 1
ATOM 788 C CA . SER A 1 104 ? 16.945 -2.348 -29.423 1.00 80.06 104 SER A CA 1
ATOM 789 C C . SER A 1 104 ? 18.455 -2.552 -29.571 1.00 80.06 104 SER A C 1
ATOM 791 O O . SER A 1 104 ? 18.944 -2.6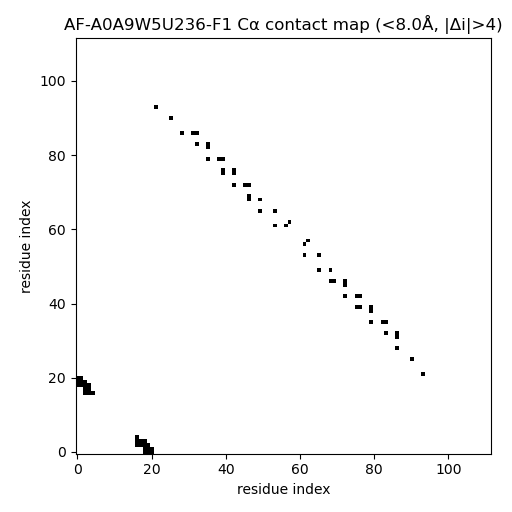47 -30.693 1.00 80.06 104 SER A O 1
ATOM 793 N N . ARG A 1 105 ? 19.180 -2.726 -28.455 1.00 80.31 105 ARG A N 1
ATOM 794 C CA . ARG A 1 105 ? 20.630 -2.993 -28.453 1.00 80.31 105 ARG A CA 1
ATOM 795 C C . ARG A 1 105 ? 20.999 -4.230 -29.266 1.00 80.31 105 ARG A C 1
ATOM 797 O O . ARG A 1 105 ? 21.833 -4.123 -30.153 1.00 80.31 105 ARG A O 1
ATOM 804 N N . ASN A 1 106 ? 20.312 -5.350 -29.044 1.00 84.25 106 ASN A N 1
ATOM 805 C CA . ASN A 1 106 ? 20.567 -6.577 -29.800 1.00 84.25 106 ASN A CA 1
ATOM 806 C C . ASN A 1 106 ? 20.377 -6.379 -31.315 1.00 84.25 106 ASN A C 1
ATOM 808 O O . ASN A 1 106 ? 21.164 -6.892 -32.099 1.00 84.25 106 ASN A O 1
ATOM 812 N N . MET A 1 107 ? 19.358 -5.620 -31.739 1.00 78.38 107 MET A N 1
ATOM 813 C CA . MET A 1 107 ? 19.153 -5.340 -33.167 1.00 78.38 107 MET A CA 1
ATOM 814 C C . MET A 1 107 ? 20.222 -4.415 -33.757 1.00 78.38 107 MET A C 1
ATOM 816 O O . MET A 1 107 ? 20.533 -4.538 -34.937 1.00 78.38 107 MET A O 1
ATOM 820 N N . PHE A 1 108 ? 20.757 -3.477 -32.971 1.00 76.31 108 PHE A N 1
ATOM 821 C CA . PHE A 1 108 ? 21.873 -2.632 -33.399 1.00 76.31 108 PHE A CA 1
ATOM 822 C C . PHE A 1 108 ? 23.171 -3.436 -33.534 1.00 76.31 108 PHE A C 1
ATOM 824 O O . PHE A 1 108 ? 23.887 -3.246 -34.514 1.00 76.31 108 PHE A O 1
ATOM 831 N N . ASP A 1 109 ? 23.440 -4.342 -32.592 1.00 78.19 109 ASP A N 1
ATOM 832 C CA . ASP A 1 109 ? 24.630 -5.197 -32.604 1.00 78.19 109 ASP A CA 1
ATOM 833 C C . ASP A 1 109 ? 24.596 -6.214 -33.763 1.00 78.19 109 ASP A C 1
ATOM 835 O O . ASP A 1 109 ? 25.626 -6.460 -34.379 1.00 78.19 109 ASP A O 1
ATOM 839 N N . ASP A 1 110 ? 23.420 -6.742 -34.127 1.00 71.12 110 ASP A N 1
ATOM 840 C CA . ASP A 1 110 ? 23.244 -7.655 -35.274 1.00 71.12 110 ASP A CA 1
ATOM 841 C C . ASP A 1 110 ? 23.388 -6.965 -36.654 1.00 71.12 110 ASP A C 1
ATOM 843 O O . ASP A 1 110 ? 23.473 -7.641 -37.682 1.00 71.12 110 ASP A O 1
ATOM 847 N N . MET A 1 111 ? 23.382 -5.626 -36.710 1.00 60.59 111 MET A N 1
ATOM 848 C CA . MET A 1 111 ? 23.533 -4.846 -37.952 1.00 60.59 111 MET A CA 1
ATOM 849 C C . MET A 1 111 ? 24.961 -4.322 -38.200 1.00 60.59 111 MET A C 1
ATOM 851 O O . MET A 1 111 ? 25.195 -3.739 -39.264 1.00 60.59 111 MET A O 1
ATOM 855 N N . GLY A 1 112 ? 25.884 -4.486 -37.244 1.00 51.16 112 GLY A N 1
ATOM 856 C CA . GLY A 1 112 ? 27.291 -4.056 -37.327 1.00 51.16 112 GLY A CA 1
ATOM 857 C C . GLY A 1 112 ? 28.249 -5.191 -37.659 1.00 51.16 112 GLY A C 1
ATOM 858 O O . GLY A 1 112 ? 29.213 -4.922 -38.411 1.00 51.16 112 GLY A O 1
#

pLDDT: mean 79.68, std 18.57, range [33.0, 96.69]

Mean predicted aligned error: 10.64 Å

Secondary structure (DSSP, 8-state):
---------S--S--------HHHHHHHHHHHHHHHHHHHHHHHHHHHHHHHHHHH--SHHHHHHHHHHHHHHHHHHHHHHHHHHHHHHHHHHHHHHHHHHHHHHHHHHTT-

Solvent-accessible surface area (backbone atoms only — not comparable to full-atom values): 6639 Å² total; per-residue (Å²): 137,49,78,75,76,81,87,77,74,98,68,96,70,87,79,78,79,68,67,62,53,66,67,64,50,52,54,51,48,52,53,49,50,55,50,49,53,54,50,51,53,50,49,54,52,52,50,54,52,49,56,51,53,58,72,77,52,84,55,77,71,51,55,56,52,49,52,55,51,48,52,50,52,53,53,49,51,51,52,50,51,54,52,52,53,52,52,53,53,49,55,50,53,51,49,53,52,53,51,50,51,53,53,51,50,54,56,55,62,77,73,110

Nearest PDB structures (foldseek):
  4lws-assembly3_A  TM=8.628E-01  e=1.305E-01  Thermomonospora curvata DSM 43183
  5ofa-assembly1_B  TM=8.197E-01  e=1.388E+00  Homo sapiens
  4j11-assembly1_B  TM=6.425E-01  e=5.910E-01  Bacillus anthracis str. Sterne
  4j7k-assembly1_B  TM=6.408E-01  e=5.910E-01  Bacillus anthracis str. Sterne